Protein AF-K2EWW8-F1 (afdb_monomer)

Nearest PDB structures (foldseek):
  5c5j-assembly1_F  TM=8.957E-01  e=4.008E-06  Escherichia coli
  4irc-assembly1_F  TM=8.803E-01  e=3.129E-06  Escherichia coli K-12
  4r8u-assembly2_B  TM=8.372E-01  e=3.329E-06  Escherichia coli K-12
  6l97-assembly1_A  TM=6.164E-01  e=9.537E-06  Saccharolobus solfataricus P2
  6l97-assembly1_B  TM=5.995E-01  e=1.222E-05  Saccharolobus solfataricus P2

Foldseek 3Di:
DAAELDPQRSVLRVLPDDPPDYDYDDPVCLLVVFVVAFQCSGPLQDPVNCVVCVVVVHTTLNSLQPPDLVVQCVRVNPSSNCSNCSSVVNHPDDDDPDDDDPAFFDDDDDPDDDDPPVVVVVVVVVRVVVRVD

Structure (mmCIF, N/CA/C/O backbone):
data_AF-K2EWW8-F1
#
_entry.id   AF-K2EWW8-F1
#
loop_
_atom_site.group_PDB
_atom_site.id
_atom_site.type_symbol
_atom_site.label_atom_id
_atom_site.label_alt_id
_atom_site.label_comp_id
_atom_site.label_asym_id
_atom_site.label_entity_id
_atom_site.label_seq_id
_atom_site.pdbx_PDB_ins_code
_atom_site.Cartn_x
_atom_site.Cartn_y
_atom_site.Cartn_z
_atom_site.occupancy
_atom_site.B_iso_or_equiv
_atom_site.auth_seq_id
_atom_site.auth_comp_id
_atom_site.auth_asym_id
_atom_site.auth_atom_id
_atom_site.pdbx_PDB_model_num
ATOM 1 N N . MET A 1 1 ? 9.724 2.889 15.816 1.00 92.25 1 MET A N 1
ATOM 2 C CA . MET A 1 1 ? 9.090 1.563 15.949 1.00 92.25 1 MET A CA 1
ATOM 3 C C . MET A 1 1 ? 7.578 1.704 16.103 1.00 92.25 1 MET A C 1
ATOM 5 O O . MET A 1 1 ? 7.109 2.273 17.082 1.00 92.25 1 MET A O 1
ATOM 9 N N . GLY A 1 2 ? 6.810 1.202 15.136 1.00 95.06 2 GLY A N 1
ATOM 10 C CA . GLY A 1 2 ? 5.347 1.138 15.221 1.00 95.06 2 GLY A CA 1
ATOM 11 C C . GLY A 1 2 ? 4.854 -0.203 15.764 1.00 95.06 2 GLY A C 1
ATOM 12 O O . GLY A 1 2 ? 5.356 -1.253 15.369 1.00 95.06 2 GLY A O 1
ATOM 13 N N . ILE A 1 3 ? 3.862 -0.171 16.651 1.00 96.06 3 ILE A N 1
ATOM 14 C CA . ILE A 1 3 ? 3.234 -1.352 17.255 1.00 96.06 3 ILE A CA 1
ATOM 15 C C . ILE A 1 3 ? 1.731 -1.294 16.983 1.00 96.06 3 ILE A C 1
ATOM 17 O O . ILE A 1 3 ? 1.084 -0.272 17.208 1.00 96.06 3 ILE A O 1
ATOM 21 N N . SER A 1 4 ? 1.158 -2.393 16.500 1.00 95.56 4 SER A N 1
ATOM 22 C CA . SER A 1 4 ? -0.287 -2.545 16.328 1.00 95.56 4 SER A CA 1
ATOM 23 C C . SER A 1 4 ? -0.672 -4.028 16.323 1.00 95.56 4 SER A C 1
ATOM 25 O O . SER A 1 4 ? 0.184 -4.899 16.449 1.00 95.56 4 SER A O 1
ATOM 27 N N . TYR A 1 5 ? -1.963 -4.315 16.179 1.00 93.38 5 TYR A N 1
ATOM 28 C CA . TYR A 1 5 ? -2.531 -5.665 16.253 1.00 93.38 5 TYR A CA 1
ATOM 29 C C . TYR A 1 5 ? -2.510 -6.430 14.917 1.00 93.38 5 TYR A C 1
ATOM 31 O O . TYR A 1 5 ? -2.886 -7.597 14.885 1.00 93.38 5 TYR A O 1
ATOM 39 N N . THR A 1 6 ? -2.070 -5.797 13.825 1.00 94.00 6 THR A N 1
ATOM 40 C CA . THR A 1 6 ? -1.750 -6.461 12.547 1.00 94.00 6 THR A CA 1
ATOM 41 C C . THR A 1 6 ? -0.417 -5.956 12.009 1.00 94.00 6 THR A C 1
ATOM 43 O O . THR A 1 6 ? -0.023 -4.816 12.286 1.00 94.00 6 THR A O 1
ATOM 46 N N . ARG A 1 7 ? 0.272 -6.762 11.190 1.00 91.62 7 ARG A N 1
ATOM 47 C CA . ARG A 1 7 ? 1.559 -6.355 10.587 1.00 91.62 7 ARG A CA 1
ATOM 48 C C . ARG A 1 7 ? 1.400 -5.159 9.658 1.00 91.62 7 ARG A C 1
ATOM 50 O O . ARG A 1 7 ? 2.252 -4.273 9.649 1.00 91.62 7 ARG A O 1
ATOM 57 N N . PHE A 1 8 ? 0.300 -5.118 8.903 1.00 94.31 8 PHE A N 1
ATOM 58 C CA . PHE A 1 8 ? -0.002 -3.999 8.016 1.00 94.31 8 PHE A CA 1
ATOM 59 C C . PHE A 1 8 ? -0.077 -2.684 8.796 1.00 94.31 8 PHE A C 1
ATOM 61 O O . PHE A 1 8 ? 0.600 -1.724 8.432 1.00 94.31 8 PHE A O 1
ATOM 68 N N . LEU A 1 9 ? -0.852 -2.653 9.886 1.00 95.62 9 LEU A N 1
ATOM 69 C CA . LEU A 1 9 ? -1.007 -1.451 10.701 1.00 95.62 9 LEU A CA 1
ATOM 70 C C . LEU A 1 9 ? 0.274 -1.111 11.464 1.00 95.62 9 LEU A C 1
ATOM 72 O O . LEU A 1 9 ? 0.628 0.059 11.539 1.00 95.62 9 LEU A O 1
ATOM 76 N N . ALA A 1 10 ? 1.002 -2.102 11.983 1.00 95.25 10 ALA A N 1
ATOM 77 C CA . ALA A 1 10 ? 2.273 -1.864 12.665 1.00 95.25 10 ALA A CA 1
ATOM 78 C C . ALA A 1 10 ? 3.300 -1.204 11.730 1.00 95.25 10 ALA A C 1
ATOM 80 O O . ALA A 1 10 ? 3.930 -0.213 12.103 1.00 95.25 10 ALA A O 1
ATOM 81 N N . LYS A 1 11 ? 3.409 -1.694 10.486 1.00 94.88 11 LYS A N 1
ATOM 82 C CA . LYS A 1 11 ? 4.251 -1.076 9.458 1.00 94.88 11 LYS A CA 1
ATOM 83 C C . LYS A 1 11 ? 3.762 0.322 9.088 1.00 94.88 11 LYS A C 1
ATOM 85 O O . LYS A 1 11 ? 4.567 1.243 9.084 1.00 94.88 11 LYS A O 1
ATOM 90 N N . LEU A 1 12 ? 2.459 0.495 8.853 1.00 96.12 12 LEU A N 1
ATOM 91 C CA . LEU A 1 12 ? 1.871 1.800 8.541 1.00 96.12 12 LEU A CA 1
ATOM 92 C C . LEU A 1 12 ? 2.177 2.835 9.631 1.00 96.12 12 LEU A C 1
ATOM 94 O O . LEU A 1 12 ? 2.542 3.963 9.326 1.00 96.12 12 LEU A O 1
ATOM 98 N N . VAL A 1 13 ? 2.067 2.451 10.903 1.00 96.56 13 VAL A N 1
ATOM 99 C CA . VAL A 1 13 ? 2.436 3.309 12.033 1.00 96.56 13 VAL A CA 1
ATOM 100 C C . VAL A 1 13 ? 3.926 3.619 12.004 1.00 96.56 13 VAL A C 1
ATOM 102 O O . VAL A 1 13 ? 4.295 4.780 12.111 1.00 96.56 13 VAL A O 1
ATOM 105 N N . SER A 1 14 ? 4.777 2.605 11.836 1.00 96.06 14 SER A N 1
ATOM 106 C CA . SER A 1 14 ? 6.229 2.790 11.850 1.00 96.06 14 SER A CA 1
ATOM 107 C C . SER A 1 14 ? 6.742 3.663 10.705 1.00 96.06 14 SER A C 1
ATOM 109 O O . SER A 1 14 ? 7.727 4.366 10.899 1.00 96.06 14 SER A O 1
ATOM 111 N N . ASP A 1 15 ? 6.098 3.610 9.540 1.00 95.06 15 ASP A N 1
ATOM 112 C CA . ASP A 1 15 ? 6.455 4.413 8.367 1.00 95.06 15 ASP A CA 1
ATOM 113 C C . ASP A 1 15 ? 6.013 5.891 8.528 1.00 95.06 15 ASP A C 1
ATOM 115 O O . ASP A 1 15 ? 6.500 6.753 7.803 1.00 95.06 15 ASP A O 1
ATOM 119 N N . ASN A 1 16 ? 5.118 6.198 9.482 1.00 94.44 16 ASN A N 1
ATOM 120 C CA . ASN A 1 16 ? 4.510 7.524 9.690 1.00 94.44 16 ASN A CA 1
ATOM 121 C C . ASN A 1 16 ? 4.844 8.157 11.060 1.00 94.44 16 ASN A C 1
ATOM 123 O O . ASN A 1 16 ? 4.081 8.983 11.568 1.00 94.44 16 ASN A O 1
ATOM 127 N N . ILE A 1 17 ? 5.953 7.759 11.683 1.00 93.69 17 ILE A N 1
ATOM 128 C CA . ILE A 1 17 ? 6.480 8.365 12.919 1.00 93.69 17 ILE A CA 1
ATOM 129 C C . ILE A 1 17 ? 7.911 8.859 12.706 1.00 93.69 17 ILE A C 1
ATOM 131 O O . ILE A 1 17 ? 8.579 8.448 11.756 1.00 93.69 17 ILE A O 1
ATOM 135 N N . GLY A 1 18 ? 8.376 9.745 13.583 1.00 91.69 18 GLY A N 1
ATOM 136 C CA . GLY A 1 18 ? 9.717 10.309 13.512 1.00 91.69 18 GLY A CA 1
ATOM 137 C C . GLY A 1 18 ? 10.828 9.279 13.771 1.00 91.69 18 GLY A C 1
ATOM 138 O O . GLY A 1 18 ? 10.591 8.206 14.342 1.00 91.69 18 GLY A O 1
ATOM 139 N N . PRO A 1 1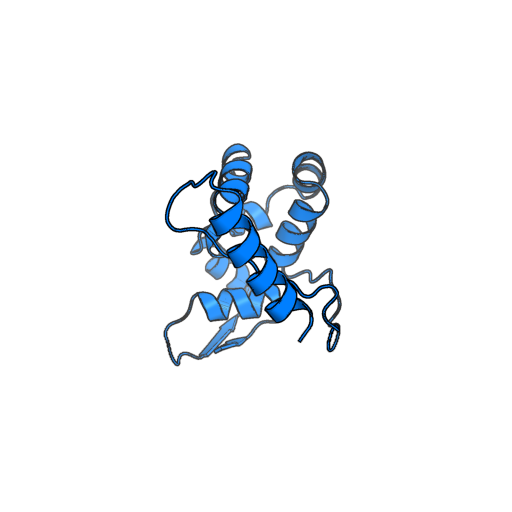9 ? 12.073 9.588 13.364 1.00 91.44 19 PRO A N 1
ATOM 140 C CA . PRO A 1 19 ? 13.224 8.744 13.662 1.00 91.44 19 PRO A CA 1
ATOM 141 C C . PRO A 1 19 ? 13.400 8.587 15.180 1.00 91.44 19 PRO A C 1
ATOM 143 O O . PRO A 1 19 ? 13.366 9.562 15.922 1.00 91.44 19 PRO A O 1
ATOM 146 N N . GLY A 1 20 ? 13.586 7.349 15.644 1.00 91.94 20 GLY A N 1
ATOM 147 C CA . GLY A 1 20 ? 13.762 7.032 17.069 1.00 91.94 20 GLY A CA 1
ATOM 148 C C . GLY A 1 20 ? 12.472 6.980 17.898 1.00 91.94 20 GLY A C 1
ATOM 149 O O . GLY A 1 20 ? 12.517 6.559 19.050 1.00 91.94 20 GLY A O 1
ATOM 150 N N . GLU A 1 21 ? 11.316 7.333 17.334 1.00 94.69 21 GLU A N 1
ATOM 151 C CA . GLU A 1 21 ? 10.051 7.319 18.072 1.00 94.69 21 GLU A CA 1
ATOM 152 C C . GLU A 1 21 ? 9.465 5.910 18.205 1.00 94.69 21 GLU A C 1
ATOM 154 O O . GLU A 1 21 ? 9.667 5.041 17.350 1.00 94.69 21 GLU A O 1
ATOM 159 N N . LEU A 1 22 ? 8.673 5.687 19.255 1.00 95.50 22 LEU A N 1
ATOM 160 C CA . LEU A 1 22 ? 7.859 4.487 19.433 1.00 95.50 22 LEU A CA 1
ATOM 161 C C . LEU A 1 22 ? 6.388 4.878 19.552 1.00 95.50 22 LEU A C 1
ATOM 163 O O . LEU A 1 22 ? 6.033 5.750 20.340 1.00 95.50 22 LEU A O 1
ATOM 167 N N . LYS A 1 23 ? 5.521 4.210 18.785 1.00 95.94 23 LYS A N 1
ATOM 168 C CA . LYS A 1 23 ? 4.078 4.475 18.800 1.00 95.94 23 LYS A CA 1
ATOM 169 C C . LYS A 1 23 ? 3.275 3.186 18.782 1.00 95.94 23 LYS A C 1
ATOM 171 O O . LYS A 1 23 ? 3.484 2.329 17.926 1.00 95.94 23 LYS A O 1
ATOM 176 N N . VAL A 1 24 ? 2.318 3.085 19.700 1.00 97.06 24 VAL A N 1
ATOM 177 C CA . VAL A 1 24 ? 1.344 1.992 19.771 1.00 97.06 24 VAL A CA 1
ATOM 178 C C . VAL A 1 24 ? 0.016 2.498 19.222 1.00 97.06 24 VAL A C 1
ATOM 180 O O . VAL A 1 24 ? -0.493 3.500 19.709 1.00 97.06 24 VAL A O 1
ATOM 183 N N . LEU A 1 25 ? -0.543 1.817 18.222 1.00 96.69 25 LEU A N 1
ATOM 184 C CA . LEU A 1 25 ? -1.863 2.122 17.673 1.00 96.69 25 LEU A CA 1
ATOM 185 C C . LEU A 1 25 ? -2.909 1.162 18.239 1.00 96.69 25 LEU A C 1
ATOM 187 O O . LEU A 1 25 ? -2.908 -0.033 17.909 1.00 96.69 25 LEU A O 1
ATOM 191 N N . LYS A 1 26 ? -3.827 1.698 19.048 1.00 96.06 26 LYS A N 1
ATOM 192 C CA . LYS A 1 26 ? -4.954 0.948 19.616 1.00 96.06 26 LYS A CA 1
ATOM 193 C C . LYS A 1 26 ? -6.145 0.903 18.652 1.00 96.06 26 LYS A C 1
ATOM 195 O O . LYS A 1 26 ? -6.268 1.708 17.732 1.00 96.06 26 LYS A O 1
ATOM 200 N N . LYS A 1 27 ? -7.064 -0.049 18.864 1.00 94.19 27 LYS A N 1
ATOM 201 C CA . LYS A 1 27 ? -8.249 -0.240 17.998 1.00 94.19 27 LYS A CA 1
ATOM 202 C C . LYS A 1 27 ? -9.163 0.991 17.946 1.00 94.19 27 LYS A C 1
ATOM 204 O O . LYS A 1 27 ? -9.687 1.305 16.884 1.00 94.19 27 LYS A O 1
ATOM 209 N N . ASN A 1 28 ? -9.335 1.682 19.071 1.00 95.75 28 ASN A N 1
ATOM 210 C CA . ASN A 1 28 ? -10.154 2.893 19.183 1.00 95.75 28 ASN A CA 1
ATOM 211 C C . ASN A 1 28 ? -9.538 4.111 18.469 1.00 95.75 28 ASN A C 1
ATOM 213 O O . ASN A 1 28 ? -10.271 4.984 18.025 1.00 95.75 28 ASN A O 1
ATOM 217 N N . GLU A 1 29 ? -8.216 4.146 18.297 1.00 95.38 29 GLU A N 1
ATOM 218 C CA . GLU A 1 29 ? -7.485 5.246 17.643 1.00 95.38 29 GLU A CA 1
ATOM 219 C C . GLU A 1 29 ? -7.380 5.071 16.119 1.00 95.38 29 GLU A C 1
ATOM 221 O O . GLU A 1 29 ? -6.976 5.989 15.403 1.00 95.38 29 GLU A O 1
ATOM 226 N N . LEU A 1 30 ? -7.745 3.890 15.602 1.00 95.25 30 LEU A N 1
ATOM 227 C CA . LEU A 1 30 ? -7.567 3.519 14.198 1.00 95.25 30 LEU A CA 1
ATOM 228 C C . LEU A 1 30 ? -8.177 4.549 13.242 1.00 95.25 30 LEU A C 1
ATOM 230 O O . LEU A 1 30 ? -7.531 4.970 12.288 1.00 95.25 30 LEU A O 1
ATOM 234 N N . VAL A 1 31 ? -9.423 4.951 13.489 1.00 95.88 31 VAL A N 1
ATOM 235 C CA . VAL A 1 31 ? -10.168 5.838 12.586 1.00 95.88 31 VAL A CA 1
ATOM 236 C C . VAL A 1 31 ? -9.498 7.205 12.487 1.00 95.88 31 VAL A C 1
ATOM 238 O O . VAL A 1 31 ? -9.295 7.714 11.386 1.00 95.88 31 VAL A O 1
ATOM 241 N N . GLU A 1 32 ? -9.128 7.795 13.622 1.00 95.88 32 GLU A N 1
ATOM 242 C CA . GLU A 1 32 ? -8.467 9.101 13.653 1.00 95.88 32 GLU A CA 1
ATOM 243 C C . GLU A 1 32 ? -7.081 9.060 13.020 1.00 95.88 32 GLU A C 1
ATOM 245 O O . GLU A 1 32 ? -6.686 10.005 12.337 1.00 95.88 32 GLU A O 1
ATOM 250 N N . PHE A 1 33 ? -6.354 7.960 13.215 1.00 95.56 33 PHE A N 1
ATOM 251 C CA . PHE A 1 33 ? -5.061 7.753 12.584 1.00 95.56 33 PHE A CA 1
ATOM 252 C C . PHE A 1 33 ? -5.192 7.675 11.058 1.00 95.56 33 PHE A C 1
ATOM 254 O O . PHE A 1 33 ? -4.514 8.416 10.352 1.00 95.56 33 PHE A O 1
ATOM 261 N N . LEU A 1 34 ? -6.112 6.854 10.539 1.00 96.25 34 LEU A N 1
ATOM 262 C CA . LEU A 1 34 ? -6.305 6.670 9.096 1.00 96.25 34 LEU A CA 1
ATOM 263 C C . LEU A 1 34 ? -6.811 7.931 8.381 1.00 96.25 34 LEU A C 1
ATOM 265 O O . LEU A 1 34 ? -6.453 8.151 7.227 1.00 96.25 34 LEU A O 1
ATOM 269 N N . LYS A 1 35 ? -7.614 8.772 9.047 1.00 95.88 35 LYS A N 1
ATOM 270 C CA . LYS A 1 35 ? -8.099 10.047 8.483 1.00 95.88 35 LYS A CA 1
ATOM 271 C C . LYS A 1 35 ? -6.975 11.040 8.176 1.00 95.88 35 LYS A C 1
ATOM 273 O O . LYS A 1 35 ? -7.135 11.875 7.294 1.00 95.88 35 LYS A O 1
ATOM 278 N N . LYS A 1 36 ? -5.860 10.969 8.909 1.00 94.94 36 LYS A N 1
ATOM 279 C CA . LYS A 1 36 ? -4.708 11.872 8.745 1.00 94.94 36 LYS A CA 1
ATOM 280 C C . LYS A 1 36 ? -3.771 11.443 7.612 1.00 94.94 36 LYS A C 1
ATOM 282 O O . LYS A 1 36 ? -2.896 12.215 7.235 1.00 94.94 36 LYS A O 1
ATOM 287 N N . LEU A 1 37 ? -3.944 10.229 7.090 1.00 95.75 37 LEU A N 1
ATOM 288 C CA . LEU A 1 37 ? -3.041 9.621 6.121 1.00 95.75 37 LEU A CA 1
ATOM 289 C C . LEU A 1 37 ? -3.601 9.676 4.702 1.00 95.75 37 LEU A C 1
ATOM 291 O O . LEU A 1 37 ? -4.796 9.483 4.455 1.00 95.75 37 LEU A O 1
ATOM 295 N N . LYS A 1 38 ? -2.698 9.876 3.748 1.00 96.06 38 LYS A N 1
ATOM 296 C CA . LYS A 1 38 ? -2.970 9.742 2.322 1.00 96.06 38 LYS A CA 1
ATOM 297 C C . LYS A 1 38 ? -3.023 8.266 1.953 1.00 96.06 38 LYS A C 1
ATOM 299 O O . LYS A 1 38 ? -2.417 7.406 2.588 1.00 96.06 38 LYS A O 1
ATOM 304 N N . LEU A 1 39 ? -3.687 7.973 0.838 1.00 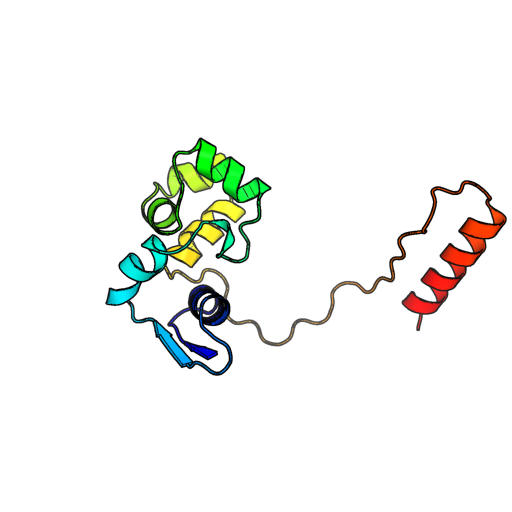97.06 39 LEU A N 1
ATOM 305 C CA . LEU A 1 39 ? -3.723 6.622 0.279 1.00 97.06 39 LEU A CA 1
ATOM 306 C C . LEU A 1 39 ? -2.326 6.031 0.051 1.00 97.06 39 LEU A C 1
ATOM 308 O O . LEU A 1 39 ? -2.106 4.859 0.329 1.00 97.06 39 LEU A O 1
ATOM 312 N N . THR A 1 40 ? -1.382 6.839 -0.431 1.00 97.12 40 THR A N 1
ATOM 313 C CA . THR A 1 40 ? -0.015 6.404 -0.757 1.00 97.12 40 THR A CA 1
ATOM 314 C C . THR A 1 40 ? 0.875 6.145 0.454 1.00 97.12 40 THR A C 1
ATOM 316 O O . THR A 1 40 ? 1.967 5.614 0.276 1.00 97.12 40 THR A O 1
ATOM 319 N N . ASP A 1 41 ? 0.429 6.502 1.660 1.00 96.06 41 ASP A N 1
ATOM 320 C CA . ASP A 1 41 ? 1.174 6.222 2.893 1.00 96.06 41 ASP A CA 1
ATOM 321 C C . ASP A 1 41 ? 1.041 4.739 3.278 1.00 96.06 41 ASP A C 1
ATOM 323 O O . ASP A 1 41 ? 1.874 4.190 3.997 1.00 96.06 41 ASP A O 1
ATOM 327 N N . ALA A 1 42 ? 0.012 4.056 2.761 1.00 95.69 42 ALA A N 1
ATOM 328 C CA . ALA A 1 42 ? -0.139 2.618 2.889 1.00 95.69 42 ALA A CA 1
ATOM 329 C C . ALA A 1 42 ? 0.685 1.856 1.849 1.00 95.69 42 ALA A C 1
ATOM 331 O O . ALA A 1 42 ? 0.513 2.002 0.634 1.00 95.69 42 ALA A O 1
ATOM 332 N N . TRP A 1 43 ? 1.520 0.934 2.328 1.00 93.06 43 TRP A N 1
ATOM 333 C CA . TRP A 1 43 ? 2.205 -0.009 1.451 1.00 93.06 43 TRP A CA 1
ATOM 334 C C . TRP A 1 43 ? 1.197 -0.850 0.648 1.00 93.06 43 TRP A C 1
ATOM 336 O O . TRP A 1 43 ? 0.131 -1.236 1.128 1.00 93.06 43 TRP A O 1
ATOM 346 N N . GLY A 1 44 ? 1.527 -1.103 -0.619 1.00 92.44 44 GLY A N 1
ATOM 347 C CA . GLY A 1 44 ? 0.609 -1.716 -1.585 1.00 92.44 44 GLY A CA 1
ATOM 348 C C . GLY A 1 44 ? -0.264 -0.715 -2.354 1.00 92.44 44 GLY A C 1
ATOM 349 O O . GLY A 1 44 ? -0.837 -1.093 -3.378 1.00 92.44 44 GLY A O 1
ATOM 350 N N . ILE A 1 45 ? -0.313 0.560 -1.948 1.00 96.31 45 ILE A N 1
ATOM 351 C CA . ILE A 1 45 ? -1.001 1.625 -2.686 1.00 96.31 45 ILE A CA 1
ATOM 352 C C . ILE A 1 45 ? 0.026 2.581 -3.302 1.00 96.31 45 ILE A C 1
ATOM 354 O O . ILE A 1 45 ? 0.551 3.485 -2.664 1.00 96.31 45 ILE A O 1
ATOM 358 N N . ASN A 1 46 ? 0.306 2.397 -4.591 1.00 95.69 46 ASN A N 1
ATOM 359 C CA . ASN A 1 46 ? 1.145 3.318 -5.361 1.00 95.69 46 ASN A CA 1
ATOM 360 C C . ASN A 1 46 ? 0.305 4.408 -6.054 1.00 95.69 46 ASN A C 1
ATOM 362 O O . ASN A 1 46 ? -0.923 4.369 -6.027 1.00 95.69 46 ASN A O 1
ATOM 366 N N . LYS A 1 47 ? 0.961 5.346 -6.754 1.00 96.81 47 LYS A N 1
ATOM 367 C CA . LYS A 1 47 ? 0.293 6.431 -7.504 1.00 96.81 47 LYS A CA 1
ATOM 368 C C . LYS A 1 47 ? -0.816 5.933 -8.443 1.00 96.81 47 LYS A C 1
ATOM 370 O O . LYS A 1 47 ? -1.874 6.546 -8.519 1.00 96.81 47 LYS A O 1
ATOM 375 N N . ARG A 1 48 ? -0.601 4.806 -9.134 1.00 95.75 48 ARG A N 1
ATOM 376 C CA . ARG A 1 48 ? -1.595 4.227 -10.055 1.00 95.75 48 ARG A CA 1
ATOM 377 C C . ARG A 1 48 ? -2.792 3.648 -9.300 1.00 95.75 48 ARG A C 1
ATOM 379 O O . ARG A 1 48 ? -3.922 3.823 -9.740 1.00 95.75 48 ARG A O 1
ATOM 386 N N . MET A 1 49 ? -2.561 2.967 -8.178 1.00 96.38 49 MET A N 1
ATOM 387 C CA . MET A 1 49 ? -3.641 2.455 -7.334 1.00 96.38 49 MET A CA 1
ATOM 388 C C . MET A 1 49 ? -4.417 3.596 -6.671 1.00 96.38 49 MET A C 1
ATOM 390 O O . MET A 1 49 ? -5.641 3.589 -6.715 1.00 96.38 49 MET A O 1
ATOM 394 N N . ALA A 1 50 ? -3.722 4.604 -6.141 1.00 97.44 50 ALA A N 1
ATOM 395 C CA . ALA A 1 50 ? -4.334 5.804 -5.580 1.00 97.44 50 ALA A CA 1
ATOM 396 C C . ALA A 1 50 ? -5.209 6.524 -6.616 1.00 97.44 50 ALA A C 1
ATOM 398 O O . ALA A 1 50 ? -6.344 6.863 -6.319 1.00 97.44 50 ALA A O 1
ATOM 399 N N . TRP A 1 51 ? -4.745 6.662 -7.862 1.00 97.31 51 TRP A N 1
ATOM 400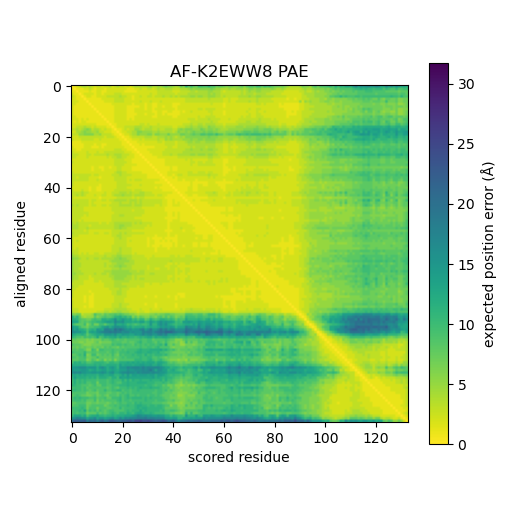 C CA . TRP A 1 51 ? -5.564 7.220 -8.942 1.00 97.31 51 TRP A CA 1
ATOM 401 C C . TRP A 1 51 ? -6.848 6.411 -9.187 1.00 97.31 51 TRP A C 1
ATOM 403 O O . TRP A 1 51 ? -7.928 6.987 -9.278 1.00 97.31 51 TRP A O 1
ATOM 413 N N . ARG A 1 52 ? -6.762 5.072 -9.222 1.00 96.38 52 ARG A N 1
ATOM 414 C CA . ARG A 1 52 ? -7.948 4.206 -9.364 1.00 96.38 52 ARG A CA 1
ATOM 415 C C . ARG A 1 52 ? -8.916 4.338 -8.188 1.00 96.38 52 ARG A C 1
ATOM 417 O O . ARG A 1 52 ? -10.116 4.264 -8.409 1.00 96.38 52 ARG A O 1
ATOM 424 N N . LEU A 1 53 ? -8.409 4.503 -6.968 1.00 97.25 53 LEU A N 1
ATOM 425 C CA . LEU A 1 53 ? -9.221 4.722 -5.767 1.00 97.25 53 LEU A CA 1
ATOM 426 C C . LEU A 1 53 ? -9.896 6.100 -5.792 1.00 97.25 53 LEU A C 1
ATOM 428 O O . LEU A 1 53 ? -11.095 6.187 -5.546 1.00 97.25 53 LEU A O 1
ATOM 432 N N . ASN A 1 54 ? -9.178 7.143 -6.208 1.00 97.69 54 ASN A N 1
ATOM 433 C CA . ASN A 1 54 ? -9.730 8.490 -6.354 1.00 97.69 54 ASN A CA 1
ATOM 434 C C . ASN A 1 54 ? -10.895 8.529 -7.356 1.00 97.69 54 ASN A C 1
ATOM 436 O O . ASN A 1 54 ? -11.880 9.220 -7.114 1.00 97.69 54 ASN A O 1
ATOM 440 N N . LEU A 1 55 ? -10.828 7.755 -8.450 1.00 96.75 55 LEU A N 1
ATOM 441 C CA . LEU A 1 55 ? -11.947 7.611 -9.397 1.00 96.75 55 LEU A CA 1
ATOM 442 C C . LEU A 1 55 ? -13.204 6.984 -8.772 1.00 96.75 55 LEU A C 1
ATOM 444 O O . LEU A 1 55 ? -14.294 7.136 -9.313 1.00 96.75 55 LEU A O 1
ATOM 448 N N . LEU A 1 56 ? -13.062 6.278 -7.650 1.00 95.50 56 LEU A N 1
ATOM 449 C CA . LEU A 1 56 ? -14.167 5.701 -6.883 1.00 95.50 56 LEU A CA 1
ATOM 450 C C . LEU A 1 56 ? -14.656 6.630 -5.761 1.00 95.50 56 LEU A C 1
ATOM 452 O O . LEU A 1 56 ? -15.505 6.214 -4.976 1.00 95.50 56 LEU A O 1
ATOM 456 N N . GLY A 1 57 ? -14.123 7.854 -5.667 1.00 96.50 57 GLY A N 1
ATOM 457 C CA . GLY A 1 57 ? -14.421 8.799 -4.588 1.00 96.50 57 GLY A CA 1
ATOM 458 C C . GLY A 1 57 ? -13.714 8.476 -3.268 1.00 96.50 57 GLY A C 1
ATOM 459 O O . GLY A 1 57 ? -14.142 8.942 -2.217 1.00 96.5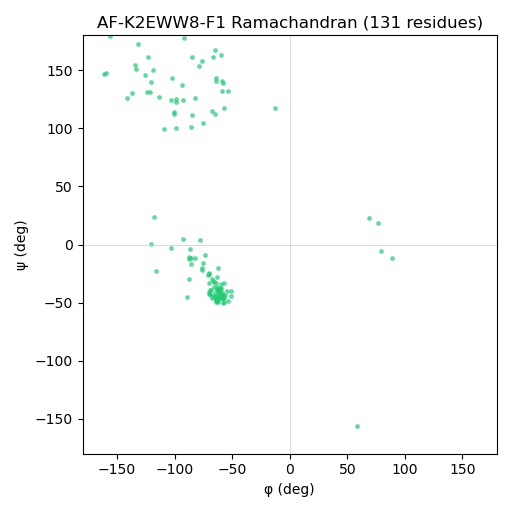0 57 GLY A O 1
ATOM 460 N N . ILE A 1 58 ? -12.661 7.655 -3.303 1.00 97.81 58 ILE A N 1
ATOM 461 C CA . ILE A 1 58 ? -11.864 7.276 -2.134 1.00 97.81 58 ILE A CA 1
ATOM 462 C C . ILE A 1 58 ? -10.595 8.126 -2.143 1.00 97.81 58 ILE A C 1
ATOM 464 O O . ILE A 1 58 ? -9.766 7.936 -3.030 1.00 97.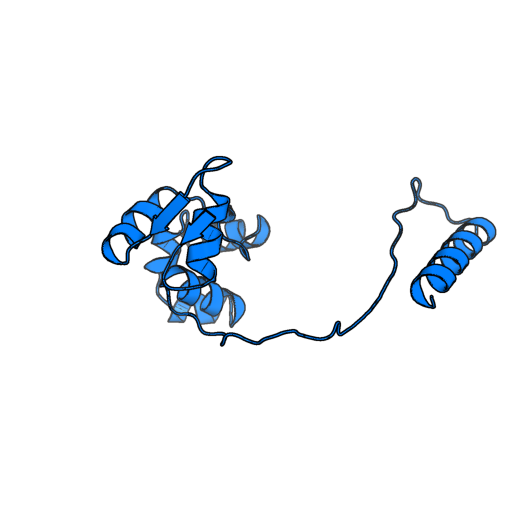81 58 ILE A O 1
ATOM 468 N N . TYR A 1 59 ? -10.417 9.021 -1.169 1.00 96.31 59 TYR A N 1
ATOM 469 C CA . TYR A 1 59 ? -9.302 9.980 -1.156 1.00 96.31 59 TYR A CA 1
ATOM 470 C C . TYR A 1 59 ? -8.332 9.788 0.014 1.00 96.31 59 TYR A C 1
ATOM 472 O O . TYR A 1 59 ? -7.167 10.184 -0.073 1.00 96.31 59 TYR A O 1
ATOM 480 N N . ASN A 1 60 ? -8.778 9.154 1.098 1.00 96.31 60 ASN A N 1
ATOM 481 C CA . ASN A 1 60 ? -7.943 8.799 2.246 1.00 96.31 60 ASN A CA 1
ATOM 482 C C . ASN A 1 60 ? -8.151 7.332 2.673 1.00 96.31 60 ASN A C 1
ATOM 484 O O . ASN A 1 60 ? 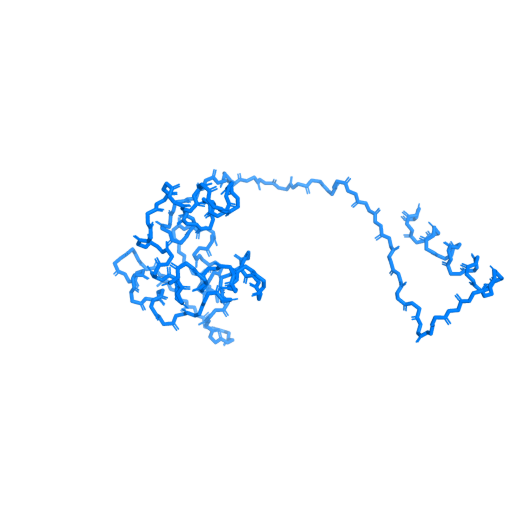-9.024 6.624 2.162 1.00 96.31 60 ASN A O 1
ATOM 488 N N . LEU A 1 61 ? -7.329 6.846 3.610 1.00 96.88 61 LEU A N 1
ATOM 489 C CA . LEU A 1 61 ? -7.412 5.450 4.058 1.00 96.88 61 LEU A CA 1
ATOM 490 C C . LEU A 1 61 ? -8.699 5.148 4.833 1.00 96.88 61 LEU A C 1
ATOM 492 O O . LEU A 1 61 ? -9.194 4.025 4.772 1.00 96.88 61 LEU A O 1
ATOM 496 N N . ASN A 1 62 ? -9.278 6.122 5.535 1.00 97.06 62 ASN A N 1
ATOM 497 C CA . ASN A 1 62 ? -10.561 5.918 6.198 1.00 97.06 62 ASN A CA 1
ATOM 498 C C . ASN A 1 62 ? -11.720 5.803 5.190 1.00 97.06 62 ASN A C 1
ATOM 500 O O . ASN A 1 62 ? -12.622 5.006 5.427 1.00 97.06 62 ASN A O 1
ATOM 504 N N . ASP A 1 63 ? -11.675 6.506 4.056 1.00 97.12 63 ASP A N 1
ATOM 505 C CA . ASP A 1 63 ? -12.652 6.318 2.974 1.00 97.12 63 ASP A CA 1
ATOM 506 C C . ASP A 1 63 ? -12.564 4.889 2.428 1.00 97.12 63 ASP A C 1
ATOM 508 O O . ASP A 1 63 ? -13.578 4.221 2.243 1.00 97.12 63 ASP A O 1
ATOM 512 N N . LEU A 1 64 ? -11.341 4.377 2.227 1.00 97.06 64 LEU A N 1
ATOM 513 C CA . LEU A 1 64 ? -11.133 3.000 1.775 1.00 97.06 64 LEU A CA 1
ATOM 514 C C . LEU A 1 64 ? -11.677 2.004 2.803 1.00 97.06 64 LEU A C 1
ATOM 516 O O . LEU A 1 64 ? -12.283 1.007 2.423 1.00 97.06 64 LEU A O 1
ATOM 520 N N . ARG A 1 65 ? -11.488 2.284 4.096 1.00 96.44 65 ARG A N 1
ATOM 521 C CA . ARG A 1 65 ? -11.991 1.462 5.201 1.00 96.44 65 ARG A CA 1
ATOM 522 C C . ARG A 1 65 ? -13.513 1.305 5.150 1.00 96.44 65 ARG A C 1
ATOM 524 O O . ARG A 1 65 ? -14.011 0.196 5.335 1.00 96.44 65 ARG A O 1
ATOM 531 N N . THR A 1 66 ? -14.236 2.406 4.938 1.00 96.88 66 THR A N 1
ATOM 532 C CA . THR A 1 66 ? -15.708 2.455 4.984 1.00 96.88 66 THR A CA 1
ATOM 533 C C . THR A 1 66 ? -16.375 2.129 3.651 1.00 96.88 66 THR A C 1
ATOM 535 O O . THR A 1 66 ? -17.582 1.890 3.621 1.00 96.88 66 THR A O 1
ATOM 538 N N . TYR A 1 67 ? -15.622 2.088 2.552 1.00 97.50 67 TYR A N 1
ATOM 539 C CA . TYR A 1 67 ? -16.170 1.797 1.234 1.00 97.50 67 TYR A CA 1
ATOM 540 C C . TYR A 1 67 ? -16.752 0.367 1.150 1.00 97.50 67 TYR A C 1
ATOM 542 O O . TYR A 1 67 ? -16.163 -0.569 1.705 1.00 97.50 67 TYR A O 1
ATOM 550 N N . PRO A 1 68 ? -17.868 0.143 0.423 1.00 97.06 68 PRO A N 1
ATOM 551 C CA . PRO A 1 68 ? -18.471 -1.182 0.285 1.00 97.06 68 PRO A CA 1
ATOM 552 C C . PRO A 1 68 ? -17.505 -2.228 -0.292 1.00 97.06 68 PRO A C 1
ATOM 554 O O . PRO A 1 68 ? -17.075 -2.144 -1.448 1.00 97.06 68 PRO A O 1
ATOM 557 N N . VAL A 1 69 ? -17.203 -3.261 0.499 1.00 95.62 69 VAL A N 1
ATOM 558 C CA . VAL A 1 69 ? -16.233 -4.310 0.139 1.00 95.62 69 VAL A CA 1
ATOM 559 C C . VAL A 1 69 ? -16.610 -5.063 -1.140 1.00 95.62 69 VAL A C 1
ATOM 561 O O . VAL A 1 69 ? -15.736 -5.407 -1.934 1.00 95.62 69 VAL A O 1
ATOM 564 N N . SER A 1 70 ? -17.906 -5.264 -1.394 1.00 96.69 70 SER A N 1
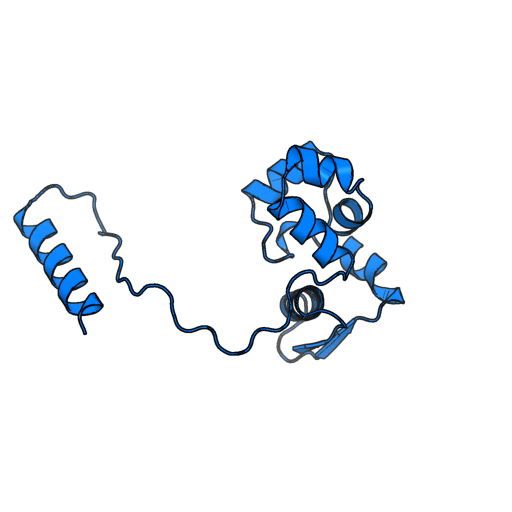ATOM 565 C CA . SER A 1 70 ? -18.413 -5.903 -2.615 1.00 96.69 70 SER A CA 1
ATOM 566 C C . SER A 1 70 ? -18.033 -5.114 -3.872 1.00 96.69 70 SER A C 1
ATOM 568 O O . SER A 1 70 ? -17.600 -5.697 -4.869 1.00 96.69 70 SER A O 1
ATOM 570 N N . ASN A 1 71 ? -18.105 -3.782 -3.811 1.00 96.50 71 ASN A N 1
ATOM 571 C CA . ASN A 1 71 ? -17.710 -2.905 -4.908 1.00 96.50 71 ASN A CA 1
ATOM 572 C C . ASN A 1 71 ? -16.189 -2.909 -5.107 1.00 96.50 71 ASN A C 1
ATOM 574 O O . ASN A 1 71 ? -15.732 -3.038 -6.245 1.00 96.50 71 ASN A O 1
ATOM 578 N N . ILE A 1 72 ? -15.408 -2.857 -4.020 1.00 95.81 72 ILE A N 1
ATOM 579 C CA . ILE A 1 72 ? -13.941 -2.987 -4.084 1.00 95.81 72 ILE A CA 1
ATOM 580 C C . ILE A 1 72 ? -13.549 -4.305 -4.741 1.00 95.81 72 ILE A C 1
ATOM 582 O O . ILE A 1 72 ? -12.757 -4.314 -5.684 1.00 95.81 72 ILE A O 1
ATOM 586 N N . LEU A 1 73 ? -14.127 -5.419 -4.292 1.00 95.50 73 LEU A N 1
ATOM 587 C CA . LEU A 1 73 ? -13.829 -6.738 -4.834 1.00 95.50 73 LEU A CA 1
ATOM 588 C C . LEU A 1 73 ? -14.227 -6.838 -6.313 1.00 95.50 73 LEU A C 1
ATOM 590 O O . LEU A 1 73 ? -13.489 -7.409 -7.114 1.00 95.50 73 LEU A O 1
ATOM 594 N N . ARG A 1 74 ? -15.355 -6.245 -6.715 1.00 96.25 74 ARG A N 1
ATOM 595 C CA . ARG A 1 74 ? -15.800 -6.251 -8.114 1.00 96.25 74 ARG A CA 1
ATOM 596 C C . ARG A 1 74 ? -14.829 -5.506 -9.037 1.00 96.25 74 ARG A C 1
ATOM 598 O O . ARG A 1 74 ? -14.488 -6.042 -10.096 1.00 96.25 74 ARG A O 1
ATOM 605 N N . ILE A 1 75 ? -14.377 -4.320 -8.622 1.00 95.25 75 ILE A N 1
ATOM 606 C CA . ILE A 1 75 ? -13.613 -3.361 -9.443 1.00 95.25 75 ILE A CA 1
ATOM 607 C C . ILE A 1 75 ? -12.098 -3.608 -9.372 1.00 95.25 75 ILE A C 1
ATOM 609 O O . ILE A 1 75 ? -11.402 -3.598 -10.389 1.00 95.25 75 ILE A O 1
ATOM 613 N N . LEU A 1 76 ? -11.570 -3.832 -8.168 1.00 94.88 76 LEU A N 1
ATOM 614 C CA . LEU A 1 76 ? -10.138 -3.987 -7.895 1.00 94.88 76 LEU A CA 1
ATOM 615 C C . LEU A 1 76 ? -9.721 -5.447 -7.672 1.00 94.88 76 LEU A C 1
ATOM 617 O O . LEU A 1 76 ? -8.525 -5.717 -7.540 1.00 94.88 76 LEU A O 1
ATOM 621 N N . LYS A 1 77 ? -10.675 -6.390 -7.676 1.00 95.81 77 LYS A N 1
ATOM 622 C CA . LYS A 1 77 ? -10.443 -7.834 -7.491 1.00 95.81 77 LYS A CA 1
ATOM 623 C C . LYS A 1 77 ? -9.751 -8.131 -6.153 1.00 95.81 77 LYS A C 1
ATOM 625 O O . LYS A 1 77 ? -9.852 -7.361 -5.197 1.00 95.81 77 LYS A O 1
ATOM 630 N N . LYS A 1 78 ? -9.064 -9.277 -6.073 1.00 94.38 78 LYS A N 1
ATOM 631 C CA . LYS A 1 78 ? -8.347 -9.732 -4.871 1.00 94.38 78 LYS A CA 1
ATOM 632 C C . LYS A 1 78 ? -7.408 -8.662 -4.280 1.00 94.38 78 LYS A C 1
ATOM 634 O O . LYS A 1 78 ? -7.474 -8.469 -3.071 1.00 94.38 78 LYS A O 1
ATOM 639 N N . PRO A 1 79 ? -6.594 -7.923 -5.068 1.00 93.31 79 PRO A N 1
ATOM 640 C CA . PRO A 1 79 ? -5.724 -6.882 -4.515 1.00 93.31 79 PRO A CA 1
ATOM 641 C C . PRO A 1 79 ? -6.480 -5.792 -3.749 1.00 93.31 79 PRO A C 1
ATOM 643 O O . PRO A 1 79 ? -6.062 -5.412 -2.660 1.00 93.31 79 PRO A O 1
ATOM 646 N N . GLY A 1 80 ? -7.610 -5.320 -4.285 1.00 94.56 80 GLY A N 1
ATOM 647 C CA . GLY A 1 80 ? -8.429 -4.325 -3.595 1.00 94.56 80 GLY A CA 1
ATOM 648 C C . GLY A 1 80 ? -9.026 -4.857 -2.301 1.00 94.56 80 GLY A C 1
ATOM 649 O O . GLY A 1 80 ? -8.996 -4.164 -1.290 1.00 94.56 80 GLY A O 1
ATOM 650 N N . TYR A 1 81 ? -9.516 -6.099 -2.314 1.00 95.25 81 TYR A N 1
ATOM 651 C CA . TYR A 1 81 ? -10.030 -6.741 -1.105 1.00 95.25 81 TYR A CA 1
ATOM 652 C C . TYR A 1 81 ? -8.958 -6.845 -0.015 1.00 95.25 81 TYR A C 1
ATOM 654 O O . TYR A 1 81 ? -9.227 -6.495 1.129 1.00 95.25 81 TYR A O 1
ATOM 662 N N . TYR A 1 82 ? -7.730 -7.248 -0.364 1.00 95.00 82 TYR A N 1
ATOM 663 C CA . TYR A 1 82 ? -6.634 -7.300 0.606 1.00 95.00 82 TYR A CA 1
ATOM 664 C C . TYR A 1 82 ? -6.305 -5.927 1.188 1.00 95.00 82 TYR A C 1
ATOM 666 O O . TYR A 1 82 ? -6.094 -5.822 2.391 1.00 95.00 82 TYR A O 1
ATOM 674 N N . LEU A 1 83 ? -6.293 -4.872 0.367 1.00 95.06 83 LEU A N 1
ATOM 675 C CA . LEU A 1 83 ? -6.090 -3.505 0.853 1.00 95.06 83 LEU A CA 1
ATOM 676 C C . LEU A 1 83 ? -7.206 -3.076 1.811 1.00 95.06 83 LEU A C 1
ATOM 678 O O . LEU A 1 83 ? -6.921 -2.579 2.897 1.00 95.06 83 LEU A O 1
ATOM 682 N N . TRP A 1 84 ? -8.464 -3.317 1.438 1.00 96.50 84 TRP A N 1
ATOM 683 C CA . TRP A 1 84 ? -9.622 -3.020 2.279 1.00 96.50 84 TRP A CA 1
ATOM 684 C C . TRP A 1 84 ? -9.562 -3.766 3.620 1.00 96.50 84 TRP A C 1
ATOM 686 O O . TRP A 1 84 ? -9.747 -3.155 4.673 1.00 96.50 84 TRP A O 1
ATOM 696 N N . ALA A 1 85 ? -9.247 -5.064 3.595 1.00 96.00 85 ALA A N 1
ATOM 697 C CA . ALA A 1 85 ? -9.143 -5.902 4.786 1.00 96.00 85 ALA A CA 1
ATOM 698 C C . ALA A 1 85 ? -8.010 -5.421 5.705 1.00 96.00 85 ALA A C 1
ATOM 700 O O . ALA A 1 85 ? -8.227 -5.180 6.890 1.00 96.00 85 ALA A O 1
ATOM 701 N N . ASN A 1 86 ? -6.831 -5.166 5.137 1.00 95.19 86 ASN A N 1
ATOM 702 C CA . ASN A 1 86 ? -5.664 -4.663 5.856 1.00 95.19 86 ASN A CA 1
ATOM 703 C C . ASN A 1 86 ? -5.933 -3.336 6.582 1.00 95.19 86 ASN A C 1
ATOM 705 O O . ASN A 1 86 ? -5.593 -3.192 7.757 1.00 95.19 86 ASN A O 1
ATOM 709 N N . VAL A 1 87 ? -6.575 -2.377 5.908 1.00 95.44 87 VAL A N 1
ATOM 710 C CA . VAL A 1 87 ? -6.936 -1.079 6.503 1.00 95.44 87 VAL A CA 1
ATOM 711 C C . VAL A 1 87 ? -7.995 -1.238 7.601 1.00 95.44 87 VAL A C 1
ATOM 713 O O . VAL A 1 87 ? -7.977 -0.511 8.593 1.00 95.44 87 VAL A O 1
ATOM 716 N N . ASN A 1 88 ? -8.878 -2.232 7.476 1.00 95.38 88 ASN A N 1
ATOM 717 C CA . ASN A 1 88 ? -9.825 -2.625 8.521 1.00 95.38 88 ASN A CA 1
ATOM 718 C C . ASN A 1 88 ? -9.193 -3.470 9.644 1.00 95.38 88 ASN A C 1
ATOM 720 O O . ASN A 1 88 ? -9.905 -3.923 10.540 1.00 95.38 88 ASN A O 1
ATOM 724 N N . GLY A 1 89 ? -7.875 -3.695 9.617 1.00 93.56 89 GLY A N 1
ATOM 725 C CA . GLY A 1 89 ? -7.187 -4.505 10.619 1.00 93.56 89 GLY A CA 1
ATOM 726 C C . GLY A 1 89 ? -7.541 -5.994 10.549 1.00 93.56 89 GLY A C 1
ATOM 727 O O . GLY A 1 89 ? -7.394 -6.709 11.537 1.00 93.56 89 GLY A O 1
ATOM 728 N N . GLN A 1 90 ? -8.014 -6.459 9.392 1.00 93.00 90 GLN A N 1
ATOM 729 C CA . GLN A 1 90 ? -8.280 -7.859 9.087 1.00 93.00 90 GLN A CA 1
ATOM 730 C C . GLN A 1 90 ? -7.097 -8.416 8.300 1.00 93.00 90 GLN A C 1
ATOM 732 O O . GLN A 1 90 ? -6.950 -8.181 7.099 1.00 93.00 90 GLN A O 1
ATOM 737 N N . GLU A 1 91 ? -6.220 -9.139 8.987 1.00 84.88 91 GLU A N 1
ATOM 738 C CA . GLU A 1 91 ? -5.035 -9.698 8.355 1.00 84.88 91 GLU A CA 1
ATOM 739 C C . GLU A 1 91 ? -5.359 -11.047 7.701 1.00 84.88 91 GLU A C 1
ATOM 741 O O . GLU A 1 91 ? -5.469 -12.075 8.361 1.00 84.88 91 GLU A O 1
ATOM 746 N N . VAL A 1 92 ? -5.543 -11.030 6.378 1.00 78.12 92 VAL A N 1
ATOM 747 C CA . VAL A 1 92 ? -5.958 -12.218 5.604 1.00 78.12 92 VAL A CA 1
ATOM 748 C C . VAL A 1 92 ? -4.804 -13.206 5.394 1.00 78.12 92 VAL A C 1
ATOM 750 O O . VAL A 1 92 ? -5.021 -14.386 5.131 1.00 78.12 92 VAL A O 1
ATOM 753 N N . ALA A 1 93 ? -3.560 -12.734 5.486 1.00 75.00 93 ALA A N 1
ATOM 754 C CA . ALA A 1 93 ? -2.375 -13.566 5.327 1.00 75.00 93 ALA A CA 1
ATOM 755 C C . ALA A 1 93 ? -1.809 -13.958 6.695 1.00 75.00 93 ALA A C 1
ATOM 757 O O . ALA A 1 93 ? -1.453 -13.093 7.492 1.00 75.00 93 ALA A O 1
ATOM 758 N N . GLY A 1 94 ? -1.646 -15.261 6.931 1.00 72.12 94 GLY A N 1
ATOM 759 C CA . GLY A 1 94 ? -0.970 -15.761 8.126 1.00 72.12 94 GLY A CA 1
ATOM 760 C C . GLY A 1 94 ? 0.477 -15.268 8.247 1.00 72.12 94 GLY A C 1
ATOM 761 O O . GLY A 1 94 ? 1.100 -14.794 7.284 1.00 72.12 94 GLY A O 1
ATOM 762 N N . VAL A 1 95 ? 1.033 -15.385 9.451 1.00 72.81 95 VAL A N 1
ATOM 763 C CA . VAL A 1 95 ? 2.466 -15.184 9.670 1.00 72.81 95 VAL A CA 1
ATOM 764 C C . VAL A 1 95 ? 3.192 -16.412 9.139 1.00 72.81 95 VAL A C 1
ATOM 766 O O . VAL A 1 95 ? 3.153 -17.481 9.733 1.00 72.81 95 VAL A O 1
ATOM 769 N N . THR A 1 96 ? 3.819 -16.272 7.976 1.00 71.81 96 THR A N 1
ATOM 770 C CA . THR A 1 96 ? 4.761 -17.270 7.471 1.00 71.81 96 THR A CA 1
ATOM 771 C C . THR A 1 96 ? 6.158 -16.884 7.912 1.00 71.81 96 THR A C 1
ATOM 773 O O . THR A 1 96 ? 6.602 -15.780 7.582 1.00 71.81 96 THR A O 1
ATOM 776 N N . ASN A 1 97 ? 6.839 -17.802 8.591 1.00 78.25 97 ASN A N 1
ATOM 777 C CA . ASN A 1 97 ? 8.283 -17.727 8.775 1.00 78.25 97 ASN A CA 1
ATOM 778 C C . ASN A 1 97 ? 8.995 -17.864 7.420 1.00 78.25 97 ASN A C 1
ATOM 780 O O . ASN A 1 97 ? 8.352 -18.157 6.407 1.00 78.25 97 ASN A O 1
ATOM 784 N N . GLU A 1 98 ? 10.289 -17.547 7.429 1.00 70.81 98 GLU A N 1
ATOM 785 C CA . GLU A 1 98 ? 11.232 -17.507 6.305 1.00 70.81 98 GLU A CA 1
ATOM 786 C C . GLU A 1 98 ? 10.748 -18.164 5.006 1.00 70.81 98 GLU A C 1
ATOM 788 O O . GLU A 1 98 ? 10.509 -19.368 4.917 1.00 70.81 98 GLU A O 1
ATOM 793 N N . LYS A 1 99 ? 10.633 -17.347 3.955 1.00 77.25 99 LYS A N 1
ATOM 794 C CA . LYS A 1 99 ? 10.412 -17.839 2.598 1.00 77.25 99 LYS A CA 1
ATOM 795 C C . LYS A 1 99 ? 11.744 -17.863 1.876 1.00 77.25 99 LYS A C 1
ATOM 797 O O . LYS A 1 99 ? 12.374 -16.818 1.727 1.00 77.25 99 LYS A O 1
ATOM 802 N N . LEU A 1 100 ? 12.117 -19.038 1.379 1.00 86.62 100 LEU A N 1
ATOM 803 C CA . LEU A 1 100 ? 13.236 -19.165 0.455 1.00 86.62 100 LEU A CA 1
ATOM 804 C C . LEU A 1 100 ? 12.979 -18.286 -0.787 1.00 86.62 100 LEU A C 1
ATOM 806 O O . LEU A 1 100 ? 11.837 -18.231 -1.272 1.00 86.62 100 LEU A O 1
ATOM 810 N N . PRO A 1 101 ? 14.003 -17.583 -1.304 1.00 86.69 101 PRO A N 1
ATOM 811 C CA . PRO A 1 101 ? 13.894 -16.841 -2.554 1.00 86.69 101 PRO A CA 1
ATOM 812 C C . PRO A 1 101 ? 13.381 -17.747 -3.679 1.00 86.69 101 PRO A C 1
ATOM 814 O O . PRO A 1 101 ? 13.876 -18.853 -3.870 1.00 86.69 101 PRO A O 1
ATOM 817 N N . LYS A 1 102 ? 12.381 -17.283 -4.438 1.00 90.25 102 LYS A N 1
ATOM 818 C CA . LYS A 1 102 ? 11.808 -18.048 -5.566 1.00 90.25 102 LYS A CA 1
ATOM 819 C C . LYS A 1 102 ? 12.570 -17.866 -6.878 1.00 90.25 102 LYS A C 1
ATOM 821 O O . LYS A 1 102 ? 12.347 -18.611 -7.825 1.00 90.25 102 LYS A O 1
ATOM 826 N N . SER A 1 103 ? 13.400 -16.834 -6.952 1.00 91.94 103 SER A N 1
ATOM 827 C CA . SER A 1 103 ? 14.165 -16.464 -8.137 1.00 91.94 103 SER A CA 1
ATOM 828 C C . SER A 1 103 ? 15.347 -15.595 -7.729 1.00 91.94 103 SER A C 1
ATOM 830 O O . SER A 1 103 ? 15.216 -14.777 -6.816 1.00 91.94 103 SER A O 1
ATOM 832 N N . VAL A 1 104 ? 16.452 -15.718 -8.457 1.00 91.06 104 VAL A N 1
ATOM 833 C CA . VAL A 1 104 ? 17.623 -14.838 -8.380 1.00 91.06 104 VAL A CA 1
ATOM 834 C C . VAL A 1 104 ? 17.817 -14.217 -9.759 1.00 91.06 104 VAL A C 1
ATOM 836 O O . VAL A 1 104 ? 17.607 -14.881 -10.772 1.00 91.06 104 VAL A O 1
ATOM 839 N N . GLY A 1 105 ? 18.171 -12.936 -9.818 1.00 91.88 105 GLY A N 1
ATOM 840 C CA . GLY A 1 105 ? 18.431 -12.263 -11.085 1.00 91.88 105 GLY A CA 1
ATOM 841 C C . GLY A 1 105 ? 19.241 -10.990 -10.899 1.00 91.88 105 GLY A C 1
ATOM 842 O O . GLY A 1 105 ? 19.078 -10.286 -9.903 1.00 91.88 105 GLY A O 1
ATOM 843 N N . HIS A 1 106 ? 20.090 -10.685 -11.881 1.00 93.81 106 HIS A N 1
ATOM 844 C CA . HIS A 1 106 ? 20.855 -9.442 -11.940 1.00 9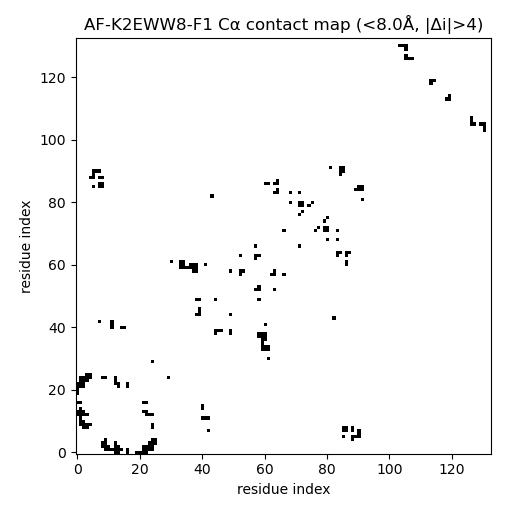3.81 106 HIS A CA 1
ATOM 845 C C . HIS A 1 106 ? 20.387 -8.593 -13.125 1.00 93.81 106 HIS A C 1
ATOM 847 O O . HIS A 1 106 ? 20.369 -9.056 -14.264 1.00 93.81 106 HIS A O 1
ATOM 853 N N . SER A 1 107 ? 20.035 -7.332 -12.878 1.00 93.06 107 SER A N 1
ATOM 854 C CA . SER A 1 107 ? 19.639 -6.376 -13.921 1.00 93.06 107 SER A CA 1
ATOM 855 C C . SER A 1 107 ? 20.575 -5.172 -13.957 1.00 93.06 107 SER A C 1
ATOM 857 O O . SER A 1 107 ? 21.116 -4.764 -12.928 1.00 93.06 107 SER A O 1
ATOM 859 N N . TYR A 1 108 ? 20.741 -4.569 -15.134 1.00 92.19 108 TYR A N 1
ATOM 860 C CA . TYR A 1 108 ? 21.532 -3.354 -15.319 1.00 92.19 108 TYR A CA 1
ATOM 861 C C . TYR A 1 108 ? 20.857 -2.423 -16.327 1.00 92.19 108 TYR A C 1
ATOM 863 O O . TYR A 1 108 ? 20.568 -2.829 -17.451 1.00 92.19 108 TYR A O 1
ATOM 871 N N . CYS A 1 109 ? 20.622 -1.172 -15.928 1.00 91.62 109 CYS A N 1
ATOM 872 C CA . CYS A 1 109 ? 20.171 -0.124 -16.836 1.00 91.62 109 CYS A CA 1
ATOM 873 C C . CYS A 1 109 ? 21.390 0.493 -17.526 1.00 91.62 109 CYS A C 1
ATOM 875 O O . CYS A 1 109 ? 22.194 1.167 -16.882 1.00 91.62 109 CYS A O 1
ATOM 877 N N . VAL A 1 110 ? 21.527 0.255 -18.831 1.00 91.75 110 VAL A N 1
ATOM 878 C CA . VAL A 1 110 ? 22.593 0.857 -19.640 1.00 91.75 110 VAL A CA 1
ATOM 879 C C . VAL A 1 110 ? 22.430 2.385 -19.702 1.00 91.75 110 VAL A C 1
ATOM 881 O O . VAL A 1 110 ? 21.303 2.872 -19.801 1.00 91.75 110 VAL A O 1
ATOM 884 N N . PRO A 1 111 ? 23.529 3.161 -19.650 1.00 90.19 111 PRO A N 1
ATOM 885 C CA . PRO A 1 111 ? 23.470 4.624 -19.554 1.00 90.19 111 PRO A CA 1
ATOM 886 C C . PRO A 1 111 ? 22.971 5.296 -20.837 1.00 90.19 111 PRO A C 1
ATOM 888 O O . PRO A 1 111 ? 22.440 6.402 -20.797 1.00 90.19 111 PRO A O 1
ATOM 891 N N . ARG A 1 112 ? 23.130 4.628 -21.980 1.00 88.25 112 ARG A N 1
ATOM 892 C CA . ARG A 1 112 ? 22.593 5.058 -23.267 1.00 88.25 112 ARG A CA 1
ATOM 893 C C . ARG A 1 112 ? 21.935 3.878 -23.955 1.00 88.25 112 ARG A C 1
ATOM 895 O O . ARG A 1 112 ? 22.354 2.735 -23.769 1.00 88.25 112 ARG A O 1
ATOM 902 N N . LYS A 1 113 ? 20.933 4.169 -24.778 1.00 87.81 113 LYS A N 1
ATOM 903 C CA . LYS A 1 113 ? 20.383 3.176 -25.694 1.00 87.81 113 LYS A CA 1
ATOM 904 C C . LYS A 1 113 ? 21.460 2.864 -26.730 1.00 87.81 113 LYS A C 1
ATOM 906 O O . LYS A 1 113 ? 21.869 3.751 -27.471 1.00 87.81 113 LYS A O 1
ATOM 911 N N . ASP A 1 114 ? 21.941 1.633 -26.723 1.00 87.19 114 ASP A N 1
ATOM 912 C CA . ASP A 1 114 ? 22.995 1.166 -27.615 1.00 87.19 114 ASP A CA 1
ATOM 913 C C . ASP A 1 114 ? 22.499 -0.082 -28.351 1.00 87.19 114 ASP A C 1
ATOM 915 O O . ASP A 1 114 ? 21.710 -0.853 -27.800 1.00 87.19 114 ASP A O 1
ATOM 919 N N . TYR A 1 115 ? 22.932 -0.244 -29.598 1.00 90.44 115 TYR A N 1
ATOM 920 C CA . TYR A 1 115 ? 22.585 -1.368 -30.472 1.00 90.44 115 TYR A CA 1
ATOM 921 C C . TYR A 1 115 ? 23.830 -2.140 -30.928 1.00 90.44 115 TYR A C 1
ATOM 923 O O . TYR A 1 115 ? 23.702 -3.120 -31.661 1.00 90.44 115 TYR A O 1
ATOM 931 N N . ASP A 1 116 ? 25.030 -1.733 -30.492 1.00 94.75 116 ASP A N 1
ATOM 932 C CA . ASP A 1 116 ? 26.251 -2.487 -30.753 1.00 94.75 116 ASP A CA 1
ATOM 933 C C . ASP A 1 116 ? 26.205 -3.847 -30.042 1.00 94.75 116 ASP A C 1
ATOM 935 O O . ASP A 1 116 ? 26.277 -3.956 -28.812 1.00 94.75 116 ASP A O 1
ATOM 939 N N . LEU A 1 117 ? 26.135 -4.905 -30.849 1.00 94.25 117 LEU A N 1
ATOM 940 C CA . LEU A 1 117 ? 26.112 -6.287 -30.386 1.00 94.25 117 LEU A CA 1
ATOM 941 C C . LEU A 1 117 ? 27.329 -6.629 -29.524 1.00 94.25 117 LEU A C 1
ATOM 943 O O . LEU A 1 117 ? 27.189 -7.410 -28.582 1.00 94.25 117 LEU A O 1
ATOM 947 N N . LYS A 1 118 ? 28.509 -6.044 -29.781 1.00 94.56 118 LYS A N 1
ATOM 948 C CA . LYS A 1 118 ? 29.709 -6.317 -28.973 1.00 94.56 118 LYS A CA 1
ATOM 949 C C . LYS A 1 118 ? 29.557 -5.766 -27.559 1.00 94.56 118 LYS A C 1
ATOM 951 O O . LYS A 1 118 ? 29.841 -6.475 -26.591 1.00 94.56 118 LYS A O 1
ATOM 956 N N . TYR A 1 119 ? 29.090 -4.526 -27.424 1.00 93.00 119 TYR A N 1
ATOM 957 C CA . TYR A 1 119 ? 28.809 -3.923 -26.123 1.00 93.00 119 TYR A CA 1
ATOM 958 C C . TYR A 1 119 ? 27.710 -4.682 -25.366 1.00 93.00 119 TYR A C 1
ATOM 960 O O . TYR A 1 119 ? 27.918 -5.070 -24.213 1.00 93.00 119 TYR A O 1
ATOM 968 N N . ILE A 1 120 ? 26.578 -4.961 -26.022 1.00 93.38 120 ILE A N 1
ATOM 969 C CA . ILE A 1 120 ? 25.449 -5.683 -25.415 1.00 93.38 120 ILE A CA 1
ATOM 970 C C . ILE A 1 120 ? 25.886 -7.071 -24.939 1.00 93.38 120 ILE A C 1
ATOM 972 O O . ILE A 1 120 ? 25.591 -7.444 -23.805 1.00 93.38 120 ILE A O 1
ATOM 976 N N . SER A 1 121 ? 26.651 -7.807 -25.752 1.00 94.81 121 SER A N 1
ATOM 977 C CA . SER A 1 121 ? 27.148 -9.143 -25.394 1.00 94.81 121 SER A CA 1
ATOM 978 C C . SER A 1 121 ? 28.037 -9.113 -24.149 1.00 94.81 121 SER A C 1
ATOM 980 O O . SER A 1 121 ? 27.917 -9.980 -23.287 1.00 94.81 121 SER A O 1
ATOM 982 N N . ARG A 1 122 ? 28.888 -8.087 -23.994 1.00 94.00 122 ARG A N 1
ATOM 983 C CA . ARG A 1 122 ? 29.723 -7.915 -22.789 1.00 94.00 122 ARG A CA 1
ATOM 984 C C . ARG A 1 122 ? 28.886 -7.652 -21.540 1.00 94.00 122 ARG A C 1
ATOM 986 O O . ARG A 1 122 ? 29.153 -8.235 -20.490 1.00 94.00 122 ARG A O 1
ATOM 993 N N . VAL A 1 123 ? 27.878 -6.783 -21.642 1.00 93.88 123 VAL A N 1
ATOM 994 C CA . VAL A 1 123 ? 26.952 -6.511 -20.532 1.00 93.88 123 VAL A CA 1
ATOM 995 C C . VAL A 1 123 ? 26.187 -7.780 -20.170 1.00 93.88 123 VAL A C 1
ATOM 997 O O . VAL A 1 123 ? 26.138 -8.141 -18.999 1.00 93.88 123 VAL A O 1
ATOM 1000 N N . TYR A 1 124 ? 25.654 -8.488 -21.163 1.00 93.50 124 TYR A N 1
ATOM 1001 C CA . TYR A 1 124 ? 24.920 -9.732 -20.963 1.00 93.50 124 TY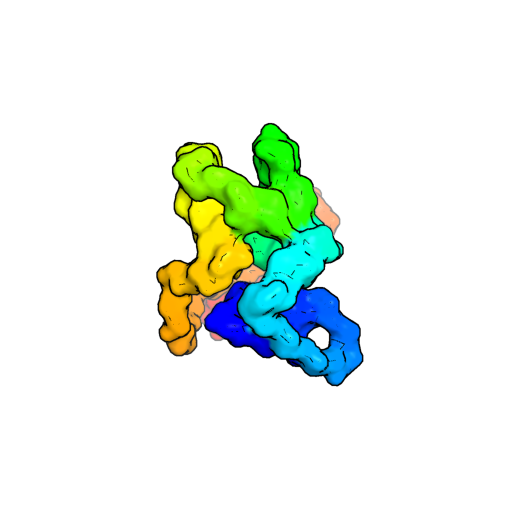R A CA 1
ATOM 1002 C C . TYR A 1 124 ? 25.774 -10.806 -20.277 1.00 93.50 124 TYR A C 1
ATOM 1004 O O . TYR A 1 124 ? 25.339 -11.385 -19.283 1.00 93.50 124 TYR A O 1
ATOM 1012 N N . MET A 1 125 ? 27.017 -11.004 -20.728 1.00 95.44 125 MET A N 1
ATOM 1013 C CA . MET A 1 125 ? 27.948 -11.955 -20.113 1.00 95.44 125 MET A CA 1
ATOM 1014 C C . MET A 1 125 ? 28.205 -11.620 -18.639 1.00 95.44 125 MET A C 1
ATOM 1016 O O . MET A 1 125 ? 28.134 -12.493 -17.777 1.00 95.44 125 MET A O 1
ATOM 1020 N N . LYS A 1 126 ? 28.402 -10.333 -18.325 1.00 94.12 126 LYS A N 1
ATOM 1021 C CA . LYS A 1 126 ? 28.555 -9.857 -16.944 1.00 94.12 126 LYS A CA 1
ATOM 1022 C C . LYS A 1 126 ? 27.311 -10.123 -16.089 1.00 94.12 126 LYS A C 1
ATOM 1024 O O . LYS A 1 126 ? 27.444 -10.422 -14.905 1.00 94.12 126 LYS A O 1
ATOM 1029 N N . LEU A 1 127 ? 26.107 -9.989 -16.649 1.00 95.50 127 LEU A N 1
ATOM 1030 C CA . LEU A 1 127 ? 24.860 -10.300 -15.940 1.00 95.50 127 LEU A CA 1
ATOM 1031 C C . LEU A 1 127 ? 24.715 -11.805 -15.679 1.00 95.50 127 LEU A C 1
ATOM 1033 O O . LEU A 1 127 ? 24.296 -12.186 -14.585 1.00 95.50 127 LEU A O 1
ATOM 1037 N N . CYS A 1 128 ? 25.105 -12.644 -16.643 1.00 94.94 128 CYS A N 1
ATOM 1038 C CA . CYS A 1 128 ? 25.106 -14.100 -16.494 1.00 94.94 128 CYS A CA 1
ATOM 1039 C C . CYS A 1 128 ? 26.076 -14.543 -15.394 1.00 94.94 128 CYS A C 1
ATOM 1041 O O . CYS A 1 128 ? 25.674 -15.273 -14.493 1.00 94.94 128 CYS A O 1
ATOM 1043 N N . GLU A 1 129 ? 27.312 -14.035 -15.404 1.00 94.94 129 GLU A N 1
ATOM 1044 C CA . GLU A 1 129 ? 28.313 -14.356 -14.378 1.00 94.94 129 GLU A CA 1
ATOM 1045 C C . GLU A 1 129 ? 27.838 -13.969 -12.970 1.00 94.94 129 GLU A C 1
ATOM 1047 O O . GLU A 1 129 ? 28.010 -14.729 -12.022 1.00 94.94 129 GLU A O 1
ATOM 1052 N N . LYS A 1 130 ? 27.191 -12.806 -12.829 1.00 93.56 130 LYS A N 1
ATOM 1053 C CA . LYS A 1 130 ? 26.648 -12.343 -11.544 1.00 93.56 130 LYS A CA 1
ATOM 1054 C C . LYS A 1 130 ? 25.431 -13.118 -11.056 1.00 93.56 130 LYS A C 1
ATOM 1056 O O . LYS A 1 130 ? 25.161 -13.091 -9.866 1.00 93.56 130 LYS A O 1
ATOM 1061 N N . THR A 1 131 ? 24.672 -13.719 -11.966 1.00 91.44 131 THR A N 1
ATOM 1062 C CA . THR A 1 131 ? 23.482 -14.499 -11.603 1.00 91.44 131 THR A CA 1
ATOM 1063 C C . THR A 1 131 ? 23.845 -15.953 -11.294 1.00 91.44 131 THR A C 1
ATOM 1065 O O . THR A 1 131 ? 23.159 -16.586 -10.502 1.00 91.44 131 THR A O 1
ATOM 1068 N N . GLY A 1 132 ? 24.899 -16.490 -11.924 1.00 85.81 132 GLY A N 1
ATOM 1069 C CA . GLY A 1 132 ? 25.355 -17.869 -11.726 1.00 85.81 132 GLY A CA 1
ATOM 1070 C C . GLY A 1 132 ? 26.313 -18.090 -10.547 1.00 85.81 132 GLY A C 1
ATOM 1071 O O . GLY A 1 132 ? 26.567 -19.245 -10.215 1.00 85.81 132 GLY A O 1
ATOM 1072 N N . ARG A 1 133 ? 26.852 -17.023 -9.945 1.00 67.69 133 ARG A N 1
ATOM 1073 C CA . ARG A 1 133 ? 27.605 -17.062 -8.679 1.00 67.69 133 ARG A CA 1
ATOM 1074 C C . ARG A 1 133 ? 26.680 -16.821 -7.496 1.00 67.69 133 ARG A C 1
ATOM 1076 O O . ARG A 1 133 ? 26.884 -17.508 -6.475 1.00 67.69 133 ARG A O 1
#

Solvent-accessible surface area (backbone atoms only — not comparable to full-atom values): 8026 Å² total; per-residue (Å²): 82,32,42,44,95,33,70,62,49,11,48,44,44,36,75,71,53,61,92,91,40,76,48,77,57,51,84,87,50,45,61,67,56,29,63,76,34,52,41,64,66,36,88,94,30,47,75,71,51,40,51,59,37,43,77,71,75,29,72,30,39,41,46,46,47,71,46,61,63,70,59,38,33,71,76,52,33,70,66,34,40,52,51,37,31,36,67,64,65,44,72,86,68,78,92,72,74,90,76,77,80,91,74,85,82,60,87,81,85,71,95,59,97,77,84,56,62,70,61,52,50,53,54,50,52,54,34,50,55,65,52,75,106

Radius of gyration: 20.56 Å; Cα contacts (8 Å, |Δi|>4): 136; chains: 1; bounding box: 48×31×50 Å

Secondary structure (DSSP, 8-state):
-EE-SSHHHHHHHHHTS-TT--EE--GGGHHHHHHTSBGGGSTT--HHHHHHHHTTT--BHHHHHHS-HHHHHHHHHHHHHHHHHHHTT---S-----PPPS--------SS----HHHHHHHHHHHHHHHH-

Sequence (133 aa):
MGISYTRFLAKLVSDNIGPGELKVLKKNELVEFLKKLKLTDAWGINKRMAWRLNLLGIYNLNDLRTYPVSNILRILKKPGYYLWANVNGQEVAGVTNEKLPKSVGHSYCVPRKDYDLKYISRVYMKLCEKTGR

pLDDT: mean 93.09, std 5.84, range [67.69, 97.81]

Mean predicted aligned error: 5.66 Å